Protein AF-A0A3M0YZ73-F1 (afdb_monomer_lite)

Structure (mmCIF, N/CA/C/O backbone):
data_AF-A0A3M0YZ73-F1
#
_entry.id   AF-A0A3M0YZ73-F1
#
loop_
_atom_site.group_PDB
_atom_site.id
_atom_site.type_symbol
_atom_site.label_atom_id
_atom_site.label_alt_id
_atom_site.label_comp_id
_atom_site.label_asym_id
_atom_site.label_entity_id
_atom_site.label_seq_id
_atom_site.pdbx_PDB_ins_code
_atom_site.Cartn_x
_atom_site.Cartn_y
_atom_site.Cartn_z
_atom_site.occupancy
_atom_site.B_iso_or_equiv
_atom_site.auth_seq_id
_atom_site.auth_comp_id
_atom_site.auth_asym_id
_atom_site.auth_atom_id
_atom_site.pdbx_PDB_model_num
ATOM 1 N N . MET A 1 1 ? 9.334 8.814 -1.336 1.00 90.12 1 MET A N 1
ATOM 2 C CA . MET A 1 1 ? 7.967 8.331 -1.017 1.00 90.12 1 MET A CA 1
ATOM 3 C C . MET A 1 1 ? 6.992 9.432 -1.402 1.00 90.12 1 MET A C 1
ATOM 5 O O . MET A 1 1 ? 7.231 10.551 -0.982 1.00 90.12 1 MET A O 1
ATOM 9 N N . LYS A 1 2 ? 5.952 9.155 -2.199 1.00 95.62 2 LYS A N 1
ATOM 10 C CA . LYS A 1 2 ? 4.965 10.162 -2.643 1.00 95.62 2 LYS A CA 1
ATOM 11 C C . LYS A 1 2 ? 3.600 9.909 -1.994 1.00 95.62 2 LYS A C 1
ATOM 13 O O . LYS A 1 2 ? 3.117 8.782 -2.042 1.00 95.62 2 LYS A O 1
ATOM 18 N N . VAL A 1 3 ? 2.990 10.928 -1.398 1.00 96.88 3 VAL A N 1
ATOM 19 C CA . VAL A 1 3 ? 1.650 10.849 -0.788 1.00 96.88 3 VAL A CA 1
ATOM 20 C C . VAL A 1 3 ? 0.632 11.373 -1.801 1.00 96.88 3 VAL A C 1
ATOM 22 O O . VAL A 1 3 ? 0.870 12.421 -2.399 1.00 96.88 3 VAL A O 1
ATOM 25 N N . LYS A 1 4 ? -0.409 10.590 -2.101 1.00 95.75 4 LYS A N 1
ATOM 26 C CA . LYS A 1 4 ? -1.430 10.912 -3.110 1.00 95.75 4 LYS A CA 1
ATOM 27 C C . LYS A 1 4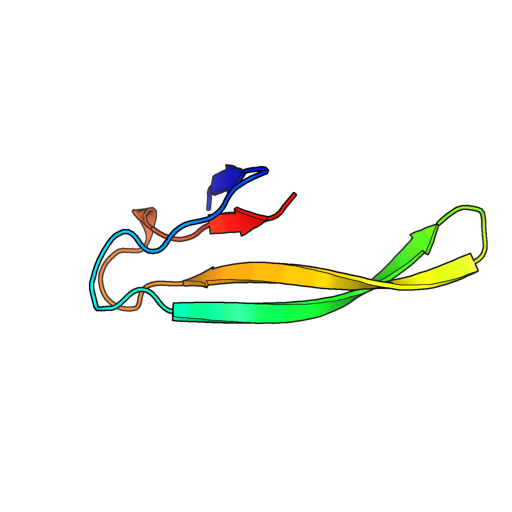 ? -2.787 10.350 -2.694 1.00 95.75 4 LYS A C 1
ATOM 29 O O . LYS A 1 4 ? -2.849 9.244 -2.163 1.00 95.75 4 LYS A O 1
ATOM 34 N N . SER A 1 5 ? -3.866 11.025 -3.083 1.00 94.38 5 SER A N 1
ATOM 35 C CA . SER A 1 5 ? -5.238 10.518 -2.932 1.00 94.38 5 SER A CA 1
ATOM 36 C C . SER A 1 5 ? -5.479 9.231 -3.735 1.00 94.38 5 SER A C 1
ATOM 38 O O . SER A 1 5 ? -6.006 8.249 -3.213 1.00 94.38 5 SER A O 1
ATOM 40 N N . SER A 1 6 ? -5.020 9.205 -4.991 1.00 95.62 6 SER A N 1
ATOM 41 C CA . SER A 1 6 ? -5.057 8.036 -5.873 1.00 95.62 6 SER A CA 1
ATOM 42 C C . SER A 1 6 ? -3.652 7.477 -6.083 1.00 95.62 6 SER A C 1
ATOM 44 O O . SER A 1 6 ? -2.793 8.115 -6.699 1.00 95.62 6 SER A O 1
ATOM 46 N N . ILE A 1 7 ? -3.434 6.239 -5.643 1.00 96.62 7 ILE A N 1
ATOM 47 C CA . ILE A 1 7 ? -2.195 5.494 -5.886 1.00 96.62 7 ILE A CA 1
ATOM 48 C C . ILE A 1 7 ? -2.395 4.485 -7.019 1.00 96.62 7 ILE A C 1
ATOM 50 O O . ILE A 1 7 ? -3.434 3.840 -7.112 1.00 96.62 7 ILE A O 1
ATOM 54 N N . LYS A 1 8 ? -1.396 4.344 -7.894 1.00 96.31 8 LYS A N 1
ATOM 55 C CA . LYS A 1 8 ? -1.424 3.400 -9.023 1.00 96.31 8 LYS A CA 1
ATOM 56 C C . LYS A 1 8 ? -0.077 2.693 -9.160 1.00 96.31 8 LYS A C 1
ATOM 58 O O . LYS A 1 8 ? 0.969 3.264 -8.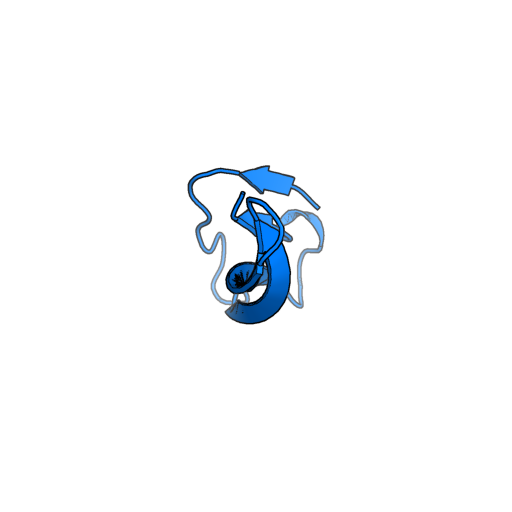817 1.00 96.31 8 LYS A O 1
ATOM 63 N N . LYS A 1 9 ? -0.098 1.461 -9.677 1.00 96.81 9 LYS A N 1
ATOM 64 C CA . LYS A 1 9 ? 1.114 0.757 -10.121 1.00 96.81 9 LYS A CA 1
ATOM 65 C C . LYS A 1 9 ? 1.688 1.489 -11.337 1.00 96.81 9 LYS A C 1
ATOM 67 O O . LYS A 1 9 ? 0.935 1.940 -12.191 1.00 96.81 9 LYS A O 1
ATOM 72 N N . ARG A 1 10 ? 3.013 1.641 -11.384 1.00 95.94 10 ARG A N 1
ATOM 73 C CA . ARG A 1 10 ? 3.723 2.319 -12.489 1.00 95.94 10 ARG A CA 1
ATOM 74 C C . ARG A 1 10 ? 4.507 1.358 -13.380 1.00 95.94 10 ARG A C 1
ATOM 76 O O . ARG A 1 10 ? 4.930 1.746 -14.456 1.00 95.94 10 ARG A O 1
ATOM 83 N N . CYS A 1 11 ? 4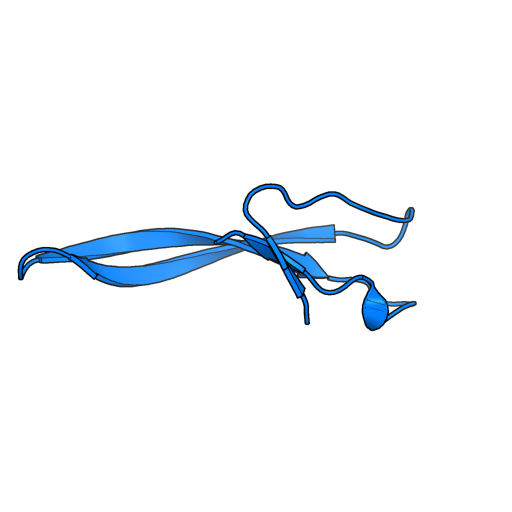.739 0.138 -12.906 1.00 96.56 11 CYS A N 1
ATOM 84 C CA . CYS A 1 11 ? 5.406 -0.929 -13.642 1.00 96.56 11 CYS A CA 1
ATOM 85 C C . CYS A 1 11 ? 4.921 -2.296 -13.139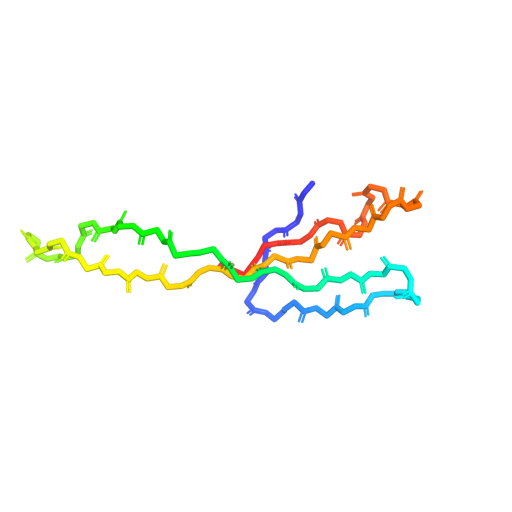 1.00 96.56 11 CYS A C 1
ATOM 87 O O . CYS A 1 11 ? 4.223 -2.376 -12.123 1.00 96.56 11 CYS A O 1
ATOM 89 N N . ILE A 1 12 ? 5.353 -3.365 -13.810 1.00 97.31 12 ILE A N 1
ATOM 90 C CA . ILE A 1 12 ? 5.023 -4.758 -13.470 1.00 97.31 12 ILE A CA 1
ATOM 91 C C . ILE A 1 12 ? 5.506 -5.183 -12.072 1.00 97.31 12 ILE A C 1
ATOM 93 O O . ILE A 1 12 ? 4.852 -5.973 -11.402 1.00 97.31 12 ILE A O 1
ATOM 97 N N . HIS A 1 13 ? 6.603 -4.600 -11.577 1.00 97.38 13 HIS A N 1
ATOM 98 C CA . HIS A 1 13 ? 7.170 -4.925 -10.260 1.00 97.38 13 HIS A CA 1
ATOM 99 C C . HIS A 1 13 ? 6.518 -4.152 -9.107 1.00 97.38 13 HIS A C 1
ATOM 101 O O . HIS A 1 13 ? 6.896 -4.330 -7.943 1.00 97.38 13 HIS A O 1
ATOM 107 N N . CYS A 1 14 ? 5.578 -3.251 -9.408 1.00 97.75 14 CYS A N 1
ATOM 108 C CA . CYS A 1 14 ? 4.826 -2.552 -8.381 1.00 97.75 14 CYS A CA 1
ATOM 109 C C . CYS A 1 14 ? 3.797 -3.484 -7.737 1.00 97.75 14 CYS A C 1
ATOM 111 O O . CYS A 1 14 ? 2.967 -4.090 -8.413 1.00 97.75 14 CYS A O 1
ATOM 113 N N . TYR A 1 15 ? 3.771 -3.504 -6.409 1.00 97.38 15 TYR A N 1
ATOM 114 C CA . TYR A 1 15 ? 2.771 -4.231 -5.635 1.00 97.38 15 TYR A CA 1
ATOM 115 C C . TYR A 1 15 ? 2.119 -3.313 -4.604 1.00 97.38 15 TYR A C 1
ATOM 117 O O . TYR A 1 15 ? 2.725 -2.347 -4.128 1.00 97.38 15 TYR A O 1
ATOM 125 N N . ILE A 1 16 ? 0.846 -3.589 -4.322 1.00 97.19 16 ILE A N 1
ATOM 126 C CA . ILE A 1 16 ? 0.036 -2.816 -3.385 1.00 97.19 16 ILE A CA 1
ATOM 127 C C . ILE A 1 16 ? 0.007 -3.567 -2.060 1.00 97.19 16 ILE A C 1
ATOM 129 O O . ILE A 1 16 ? -0.210 -4.774 -2.038 1.00 97.19 16 ILE A O 1
ATOM 133 N N . VAL A 1 17 ? 0.223 -2.848 -0.963 1.00 97.12 17 VAL A N 1
ATOM 134 C CA . VAL A 1 17 ? 0.145 -3.393 0.395 1.00 97.12 17 VAL A CA 1
ATOM 135 C C . VAL A 1 17 ? -0.875 -2.591 1.186 1.00 97.12 17 VAL A C 1
ATOM 137 O O . VAL A 1 17 ? -0.789 -1.362 1.243 1.00 97.12 17 VAL A O 1
ATOM 140 N N . LYS A 1 18 ? -1.811 -3.291 1.830 1.00 96.00 18 LYS A N 1
ATOM 141 C CA . LYS A 1 18 ? -2.720 -2.727 2.830 1.00 96.00 18 LYS A CA 1
ATOM 142 C C . LYS A 1 18 ? -2.063 -2.833 4.202 1.00 96.00 18 LYS A C 1
ATOM 144 O O . LYS A 1 18 ? -1.630 -3.907 4.605 1.00 96.00 18 LYS A O 1
ATOM 149 N N . ARG A 1 19 ? -1.978 -1.718 4.923 1.00 94.31 19 ARG A N 1
ATOM 150 C CA . ARG A 1 19 ? -1.510 -1.670 6.312 1.00 94.31 19 ARG A CA 1
ATOM 151 C C . ARG A 1 19 ? -2.592 -1.050 7.173 1.00 94.31 19 ARG A C 1
ATOM 153 O O . ARG A 1 19 ? -2.944 0.115 6.982 1.00 94.31 19 ARG A O 1
ATOM 160 N N . ASN A 1 20 ? -3.100 -1.825 8.116 1.00 92.38 20 ASN A N 1
ATOM 161 C CA . ASN A 1 20 ? -4.056 -1.344 9.098 1.00 92.38 20 ASN A CA 1
ATOM 162 C C . ASN A 1 20 ? -3.288 -0.585 10.176 1.00 92.38 20 ASN A C 1
ATOM 164 O O . ASN A 1 20 ? -2.341 -1.114 10.755 1.00 92.38 20 ASN A O 1
ATOM 168 N N . LYS A 1 21 ? -3.657 0.673 10.401 1.00 88.75 21 LYS A N 1
ATOM 169 C CA . LYS A 1 21 ? -3.101 1.469 11.489 1.00 88.75 21 LYS A CA 1
ATOM 170 C C . LYS A 1 21 ? -4.230 1.911 12.392 1.00 88.75 21 LYS A C 1
ATOM 172 O O . LYS A 1 21 ? -5.227 2.449 11.912 1.00 88.75 21 LYS A O 1
ATOM 177 N N . PHE A 1 22 ? -4.034 1.723 13.686 1.00 90.44 22 PHE A N 1
ATOM 178 C CA . PHE A 1 22 ? -4.871 2.364 14.680 1.00 90.44 22 PHE A CA 1
ATOM 179 C C . PHE A 1 22 ? -4.625 3.870 14.616 1.00 90.44 22 PHE A C 1
ATOM 181 O O . PHE A 1 22 ? -3.483 4.335 14.655 1.00 90.44 22 PHE A O 1
ATOM 188 N N . LYS A 1 23 ? -5.698 4.633 14.453 1.00 86.44 23 LYS A N 1
ATOM 189 C CA . LYS A 1 23 ? -5.689 6.089 14.496 1.00 86.44 23 LYS A CA 1
ATOM 190 C C . LYS A 1 23 ? -6.746 6.532 15.484 1.00 86.44 23 LYS A C 1
ATOM 192 O O . LYS A 1 23 ? -7.839 5.979 15.513 1.00 86.44 23 LYS A O 1
ATOM 197 N N . ARG A 1 24 ? -6.420 7.545 16.279 1.00 89.06 24 ARG A N 1
ATOM 198 C CA . ARG A 1 24 ? -7.432 8.225 17.076 1.00 89.06 24 ARG A CA 1
ATOM 199 C C . ARG A 1 24 ? -8.192 9.184 16.169 1.00 89.06 24 ARG A C 1
ATOM 201 O O . ARG A 1 24 ? -7.575 10.048 15.549 1.00 89.06 24 ARG A O 1
ATOM 208 N N . LEU A 1 25 ? -9.500 8.997 16.070 1.00 83.69 25 LEU A N 1
ATOM 209 C CA . LEU A 1 25 ? -10.423 9.922 15.423 1.00 83.69 25 LEU A CA 1
ATOM 210 C C . LEU A 1 25 ? -11.496 10.280 16.450 1.00 83.69 25 LEU A C 1
ATOM 212 O O . LEU A 1 25 ? -12.102 9.385 17.030 1.00 83.69 25 LEU A O 1
ATOM 216 N N . ASN A 1 26 ? -11.700 11.572 16.710 1.00 85.75 26 ASN A N 1
ATOM 217 C CA . ASN A 1 26 ? -12.732 12.066 17.633 1.00 85.75 26 ASN A CA 1
ATOM 218 C C . ASN A 1 26 ? -12.727 11.358 19.006 1.00 85.75 26 ASN A C 1
ATOM 220 O O . ASN A 1 26 ? -13.764 10.946 19.515 1.00 85.75 26 ASN A O 1
ATOM 224 N N . GLY A 1 27 ? -11.536 11.144 19.578 1.00 88.88 27 GLY A N 1
ATOM 225 C CA . GLY A 1 27 ? -11.363 10.484 20.880 1.00 88.88 27 GLY A CA 1
ATOM 226 C C . GLY A 1 27 ? -11.480 8.953 20.872 1.00 88.88 27 GLY A C 1
ATOM 227 O O . GLY A 1 27 ? -11.151 8.326 21.875 1.00 88.88 27 GLY A O 1
ATOM 228 N N . LYS A 1 28 ? -11.863 8.324 19.753 1.00 90.69 28 LYS A N 1
ATOM 229 C CA . LYS A 1 28 ? -11.980 6.863 19.621 1.00 90.69 28 LYS A CA 1
ATOM 230 C C . LYS A 1 28 ? -10.815 6.275 18.832 1.00 90.69 28 LYS A C 1
ATOM 232 O O . LYS A 1 28 ? -10.319 6.881 17.883 1.00 90.69 28 LYS A O 1
ATOM 237 N N . LEU A 1 29 ? -10.355 5.090 19.234 1.00 89.31 29 LEU A N 1
ATOM 238 C CA . LEU A 1 29 ? -9.330 4.345 18.507 1.00 89.31 29 LEU A CA 1
ATOM 239 C C . LEU A 1 29 ? -9.991 3.558 17.372 1.00 89.31 29 LEU A C 1
ATOM 241 O O . LEU A 1 29 ? -10.663 2.562 17.613 1.00 89.31 29 LEU A O 1
ATOM 245 N N . GLU A 1 30 ? -9.782 3.993 16.136 1.00 89.00 30 GLU A N 1
ATOM 246 C CA . GLU A 1 30 ? -10.322 3.337 14.948 1.00 89.00 30 GLU A CA 1
ATOM 247 C C . GLU A 1 30 ? -9.206 2.714 14.111 1.00 89.00 30 GLU A C 1
ATOM 249 O O . GLU A 1 30 ? -8.111 3.268 13.959 1.00 89.00 30 GLU A O 1
ATOM 254 N N . VAL A 1 31 ? -9.487 1.560 13.510 1.00 90.25 31 VAL A N 1
ATOM 255 C CA . VAL A 1 31 ? -8.584 0.941 12.539 1.00 90.25 31 VAL A CA 1
ATOM 256 C C . VAL A 1 31 ? -8.829 1.573 11.176 1.00 90.25 31 VAL A C 1
ATOM 258 O O . VAL A 1 31 ? -9.834 1.298 10.527 1.00 90.25 31 VAL A O 1
ATOM 261 N N . ARG A 1 32 ? -7.882 2.387 10.699 1.00 88.75 32 ARG A N 1
ATOM 262 C CA . ARG A 1 32 ? -7.925 2.920 9.333 1.00 88.75 32 ARG A CA 1
ATOM 263 C C . ARG A 1 32 ? -6.935 2.188 8.429 1.00 88.75 32 ARG A C 1
ATOM 265 O O . ARG A 1 32 ? -5.727 2.198 8.702 1.00 88.75 32 ARG A O 1
ATOM 272 N N . PRO A 1 33 ? -7.405 1.569 7.331 1.00 91.56 33 PRO A N 1
ATOM 273 C CA . PRO A 1 33 ? -6.513 0.970 6.359 1.00 91.56 33 PRO A CA 1
ATOM 274 C C . PRO A 1 33 ? -5.774 2.065 5.590 1.00 91.56 33 PRO A C 1
ATOM 276 O O . PRO A 1 33 ? -6.343 3.070 5.174 1.00 91.56 33 PRO A O 1
ATOM 279 N N . THR A 1 34 ? -4.479 1.859 5.393 1.00 93.00 34 THR A N 1
ATOM 280 C CA . THR A 1 34 ? -3.630 2.711 4.562 1.00 93.00 34 THR A CA 1
ATOM 281 C C . THR A 1 34 ? -2.991 1.861 3.484 1.00 93.00 34 THR A C 1
ATOM 283 O O . THR A 1 34 ? -2.389 0.825 3.774 1.00 93.00 34 THR A O 1
ATOM 286 N N . TYR A 1 35 ? -3.129 2.290 2.235 1.00 96.50 35 TYR A N 1
ATOM 287 C CA . TYR A 1 35 ? -2.582 1.564 1.101 1.00 96.50 35 TYR A CA 1
ATOM 288 C C . TYR A 1 35 ? -1.259 2.176 0.660 1.00 96.50 35 TYR A C 1
ATOM 290 O O . TYR A 1 35 ? -1.057 3.392 0.700 1.00 96.50 35 TYR A O 1
ATOM 298 N N . TYR A 1 36 ? -0.345 1.317 0.234 1.00 97.19 36 TYR A N 1
ATOM 299 C CA . TYR A 1 36 ? 0.978 1.698 -0.230 1.00 97.19 36 TYR A CA 1
ATOM 300 C C . TYR A 1 36 ? 1.274 1.014 -1.554 1.00 97.19 36 TYR A C 1
ATOM 302 O O . TYR A 1 36 ? 0.905 -0.140 -1.741 1.00 97.19 36 TYR A O 1
ATOM 310 N N . VAL A 1 37 ? 2.000 1.697 -2.434 1.00 97.94 37 VAL A N 1
ATOM 311 C CA . VAL A 1 37 ? 2.670 1.067 -3.575 1.00 97.94 37 VAL A CA 1
ATOM 312 C C . VAL A 1 37 ? 4.138 0.942 -3.226 1.00 97.94 37 VAL A C 1
ATOM 314 O O . VAL A 1 37 ? 4.793 1.944 -2.935 1.00 97.94 37 VAL A O 1
ATOM 317 N N . TYR A 1 38 ? 4.656 -0.275 -3.295 1.00 97.31 38 TYR A N 1
ATOM 318 C CA . TYR A 1 38 ? 6.084 -0.555 -3.250 1.00 97.31 38 TYR A CA 1
ATOM 319 C C . TYR A 1 38 ? 6.547 -1.063 -4.613 1.00 97.31 38 TYR A C 1
ATOM 321 O O . TYR A 1 38 ? 5.753 -1.533 -5.424 1.00 97.31 38 TYR A O 1
ATOM 329 N N . CYS A 1 39 ? 7.840 -0.939 -4.880 1.00 97.56 39 CYS A N 1
ATOM 330 C CA . CYS A 1 39 ? 8.481 -1.474 -6.071 1.00 97.56 39 CYS A CA 1
ATOM 331 C C . CYS A 1 39 ? 9.860 -1.973 -5.660 1.00 97.56 39 CYS A C 1
ATOM 333 O O . CYS A 1 39 ? 10.583 -1.241 -4.984 1.00 97.56 39 CYS A O 1
ATOM 335 N N . LYS A 1 40 ? 10.202 -3.206 -6.044 1.00 94.81 40 LYS A N 1
ATOM 336 C CA . LYS A 1 40 ? 11.522 -3.786 -5.754 1.00 94.81 40 LYS A CA 1
ATOM 337 C C . LYS A 1 40 ? 12.627 -3.156 -6.609 1.00 94.81 40 LYS A C 1
ATOM 339 O O . LYS A 1 40 ? 13.747 -3.031 -6.145 1.00 94.81 40 LYS A O 1
ATOM 344 N N . VAL A 1 41 ? 12.284 -2.730 -7.827 1.00 97.44 41 VAL A N 1
ATOM 345 C CA . VAL A 1 41 ? 13.251 -2.267 -8.836 1.00 97.44 41 VAL A CA 1
ATOM 346 C C . VAL A 1 41 ? 13.481 -0.756 -8.778 1.00 97.44 41 VAL A C 1
ATOM 348 O O . VAL A 1 41 ? 14.606 -0.297 -8.907 1.00 97.44 41 VAL A O 1
ATOM 351 N N . ASN A 1 42 ? 12.423 0.040 -8.576 1.00 96.62 42 ASN A N 1
ATOM 352 C CA . ASN A 1 42 ? 12.521 1.501 -8.622 1.00 96.62 42 ASN A CA 1
ATOM 353 C C . ASN A 1 42 ? 11.937 2.169 -7.360 1.00 96.62 42 ASN A C 1
ATOM 355 O O . ASN A 1 42 ? 10.708 2.239 -7.212 1.00 96.62 42 ASN A O 1
ATOM 359 N N . PRO A 1 43 ? 12.772 2.759 -6.482 1.00 95.38 43 PRO A N 1
ATOM 360 C CA . PRO A 1 43 ? 12.310 3.409 -5.256 1.00 95.38 43 PRO A CA 1
ATOM 361 C C . PRO A 1 43 ? 11.454 4.664 -5.511 1.00 95.38 43 PRO A C 1
ATOM 363 O O . PRO A 1 43 ? 10.654 5.049 -4.651 1.00 95.38 43 PRO A O 1
ATOM 366 N N . LYS A 1 44 ? 11.530 5.283 -6.701 1.00 96.25 44 LYS A N 1
ATOM 367 C CA . LYS A 1 44 ? 10.702 6.448 -7.072 1.00 96.25 44 LYS A CA 1
ATOM 368 C C . LYS A 1 44 ? 9.214 6.101 -7.219 1.00 96.25 44 LYS A C 1
ATOM 370 O O . LYS A 1 44 ? 8.374 7.002 -7.169 1.00 96.25 44 LYS A O 1
ATOM 375 N N . HIS A 1 45 ? 8.867 4.818 -7.369 1.00 97.12 45 HIS A N 1
ATOM 376 C CA . HIS A 1 45 ? 7.478 4.349 -7.466 1.00 97.12 45 HIS A CA 1
ATOM 377 C C . HIS A 1 45 ? 6.772 4.234 -6.108 1.00 97.12 45 HIS A C 1
ATOM 379 O O . HIS A 1 45 ? 5.554 4.039 -6.078 1.00 97.12 45 HIS A O 1
ATOM 385 N N . LYS A 1 46 ? 7.514 4.375 -4.999 1.00 97.69 46 LYS A N 1
ATOM 386 C CA . LYS A 1 46 ? 6.987 4.240 -3.638 1.00 97.69 46 LYS A CA 1
ATOM 387 C C . LYS A 1 46 ? 5.924 5.307 -3.354 1.00 97.69 46 LYS A C 1
ATOM 389 O O . LYS A 1 46 ? 6.248 6.501 -3.319 1.00 97.69 46 LYS A O 1
ATOM 394 N N . GLN A 1 47 ? 4.677 4.885 -3.143 1.00 97.94 47 GLN A N 1
ATOM 395 C CA . GLN A 1 47 ? 3.525 5.767 -2.916 1.00 97.94 47 GLN A CA 1
ATOM 396 C C . GLN A 1 47 ? 2.738 5.364 -1.660 1.00 97.94 47 GLN A C 1
ATOM 398 O O . GLN A 1 47 ? 2.737 4.193 -1.287 1.00 97.94 47 GLN A O 1
ATOM 403 N N . ARG A 1 48 ? 2.053 6.321 -1.027 1.00 96.56 48 ARG A N 1
ATOM 404 C CA . ARG A 1 48 ? 1.113 6.109 0.085 1.00 96.56 48 ARG A CA 1
ATOM 405 C C . ARG A 1 48 ? -0.208 6.803 -0.227 1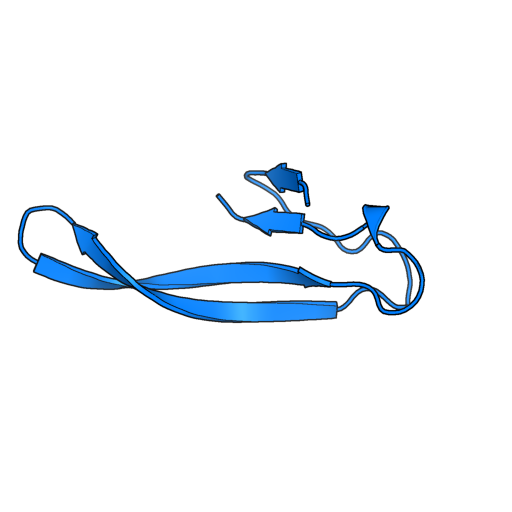.00 96.56 48 ARG A C 1
ATOM 407 O O . ARG A 1 48 ? -0.184 7.954 -0.655 1.00 96.56 48 ARG A O 1
ATOM 414 N N . GLN A 1 49 ? -1.317 6.114 0.029 1.00 95.00 49 GLN A N 1
ATOM 415 C CA . GLN A 1 49 ? -2.649 6.697 -0.043 1.00 95.00 49 GLN A CA 1
ATOM 416 C C . GLN A 1 49 ? -2.918 7.570 1.181 1.00 95.00 49 GLN A C 1
ATOM 418 O O . GLN A 1 49 ? -2.756 7.117 2.324 1.00 95.00 49 GLN A O 1
ATOM 423 N N . GLY A 1 50 ? -3.315 8.809 0.923 1.00 86.81 50 GLY A N 1
ATOM 424 C CA . GLY A 1 50 ? -3.681 9.801 1.926 1.00 86.81 50 GLY A CA 1
ATOM 425 C C . GLY A 1 50 ? -3.260 11.196 1.528 1.00 86.81 50 GLY A C 1
ATOM 426 O O . GLY A 1 50 ? -2.655 11.340 0.442 1.00 86.81 50 GLY A O 1
#

pLDDT: mean 94.02, std 3.86, range [83.69, 97.94]

Radius of gyration: 12.73 Å; chains: 1; bounding box: 26×17×34 Å

Foldseek 3Di:
DAEDQDADDPDPQKDKDWDWDFDDDPNDTDTDIKIWIDGPPDRVSTYIHD

Organism: NCBI:txid2099670

InterPro domains:
  IPR000473 Large ribosomal subunit protein bL36 [PF00444] (1-50)
  IPR000473 Large ribosomal subunit protein bL36 [TIGR01022] (1-21)
  IPR035977 Large ribosomal subunit protein bL36 superfamily [SSF57840] (1-50)
  IPR052010 Ribosomal Large Subunit bL36 [PTHR18804] (1-50)

Se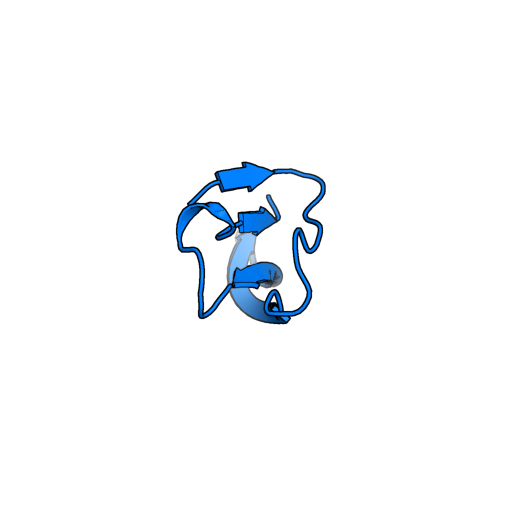condary structure (DSSP, 8-state):
-EEESS----STTEEEEEEEEEEEETTEEEEEEEEEEEESS-GGG-EEE-

Sequence (50 aa):
MKVKSSIKKRCIHCYIVKRNKFKRLNGKLEVRPTYYVYCKVNPKHKQRQG